Protein AF-A0A4Q6ANU7-F1 (afdb_monomer)

Foldseek 3Di:
DPDPDPPFQWDDKDFDADPVLRATQKIWTQGNQFGIKIKGFACDPCSVVSHGQKIKIKGQGPPPPDDPPPDPDDDDDDDDPPDDDPDPDGDIDMDMDGDDDDDPPPPDDPVVVDDDPDD

Structure (mmCIF, N/CA/C/O backbone):
data_AF-A0A4Q6ANU7-F1
#
_entry.id   AF-A0A4Q6ANU7-F1
#
loop_
_atom_site.group_PDB
_atom_site.id
_atom_site.type_symbol
_atom_site.label_atom_id
_atom_site.label_alt_id
_atom_site.label_comp_id
_atom_site.label_asym_id
_atom_site.label_entity_id
_atom_site.label_seq_id
_atom_site.pdbx_PDB_ins_code
_atom_site.Cartn_x
_atom_site.Cartn_y
_atom_site.Cartn_z
_atom_site.occupancy
_atom_site.B_iso_or_equiv
_atom_site.auth_seq_id
_atom_site.auth_comp_id
_atom_site.auth_asym_id
_atom_site.auth_atom_id
_atom_site.pdbx_PDB_model_num
ATOM 1 N N . MET A 1 1 ? -11.788 3.551 -10.953 1.00 37.16 1 MET A N 1
ATOM 2 C CA . MET A 1 1 ? -11.394 4.848 -11.535 1.00 37.16 1 MET A CA 1
ATOM 3 C C . MET A 1 1 ? -9.972 4.735 -12.038 1.00 37.16 1 MET A C 1
ATOM 5 O O . MET A 1 1 ? -9.112 4.304 -11.282 1.00 37.16 1 MET A O 1
ATOM 9 N N . ILE A 1 2 ? -9.755 5.076 -13.303 1.00 41.88 2 ILE A N 1
ATOM 10 C CA . ILE A 1 2 ? -8.430 5.353 -13.865 1.00 41.88 2 ILE A CA 1
AT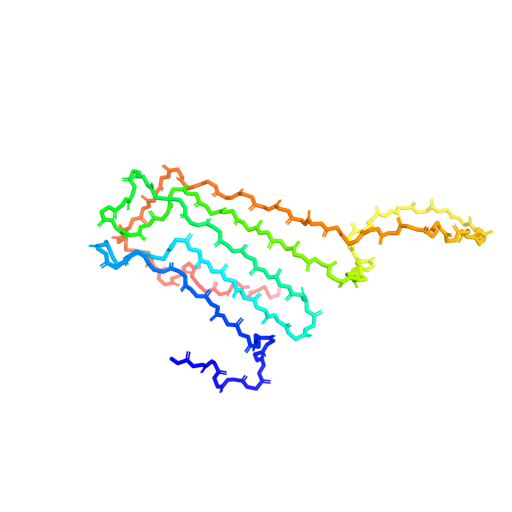OM 11 C C . ILE A 1 2 ? -8.196 6.860 -13.642 1.00 41.88 2 ILE A C 1
ATOM 13 O O . ILE A 1 2 ? -9.176 7.602 -13.714 1.00 41.88 2 ILE A O 1
ATOM 17 N N . PRO A 1 3 ? -6.989 7.340 -13.294 1.00 50.75 3 PRO A N 1
ATOM 18 C CA . PRO A 1 3 ? -6.786 8.765 -13.047 1.00 50.75 3 PRO A CA 1
ATOM 19 C C . PRO A 1 3 ? -7.005 9.569 -14.342 1.00 50.75 3 PRO A C 1
ATOM 21 O O . PRO A 1 3 ? -6.198 9.495 -15.261 1.00 50.75 3 PRO A O 1
ATOM 24 N N . GLU A 1 4 ? -8.089 10.345 -14.410 1.00 49.41 4 GLU A N 1
ATOM 25 C CA . GLU A 1 4 ? -8.423 11.269 -15.513 1.00 49.41 4 GLU A CA 1
ATOM 26 C C . GLU A 1 4 ? -7.793 12.658 -15.294 1.00 49.41 4 GLU A C 1
ATOM 28 O O . GLU A 1 4 ? -8.434 13.693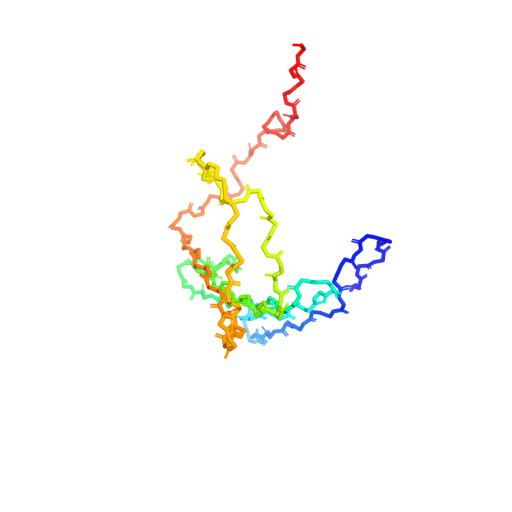 -15.442 1.00 49.41 4 GLU A O 1
ATOM 33 N N . GLY A 1 5 ? -6.528 12.694 -14.875 1.00 50.41 5 GLY A N 1
ATOM 34 C CA . GLY A 1 5 ? -5.761 13.934 -14.773 1.00 50.41 5 GLY A CA 1
ATOM 35 C C . GLY A 1 5 ? -4.707 13.980 -15.870 1.00 50.41 5 GLY A C 1
ATOM 36 O O . GLY A 1 5 ? -3.903 13.054 -15.964 1.00 50.41 5 GLY A O 1
ATOM 37 N N . GLU A 1 6 ? -4.648 15.068 -16.641 1.00 45.97 6 GLU A N 1
ATOM 38 C CA . GLU A 1 6 ? -3.646 15.321 -17.698 1.00 45.97 6 GLU A CA 1
ATOM 39 C C . GLU A 1 6 ? -2.167 15.280 -17.228 1.00 45.97 6 GLU A C 1
ATOM 41 O O . GLU A 1 6 ? -1.259 15.463 -18.030 1.00 45.97 6 GLU A O 1
ATOM 46 N N . GLY A 1 7 ? -1.892 14.986 -15.950 1.00 52.84 7 GLY A N 1
ATOM 47 C CA . GLY A 1 7 ? -0.552 14.790 -15.377 1.00 52.84 7 GLY A CA 1
ATOM 48 C C . GLY A 1 7 ? -0.260 13.374 -14.853 1.00 52.84 7 GLY A C 1
ATOM 49 O O . GLY A 1 7 ? 0.683 13.189 -14.088 1.00 52.84 7 GLY A O 1
ATOM 50 N N . SER A 1 8 ? -1.075 12.371 -15.191 1.00 62.22 8 SER A N 1
ATOM 51 C CA . SER A 1 8 ? -0.877 10.993 -14.725 1.00 62.22 8 SER A CA 1
ATOM 52 C C . SER A 1 8 ? 0.256 10.291 -15.493 1.00 62.22 8 SER A C 1
ATOM 54 O O . SER A 1 8 ? 0.030 9.732 -16.566 1.00 62.22 8 SER A O 1
ATOM 56 N N . ASP A 1 9 ? 1.465 10.242 -14.916 1.00 76.56 9 ASP A N 1
ATOM 57 C CA . ASP A 1 9 ? 2.576 9.386 -15.396 1.00 76.56 9 ASP A CA 1
ATOM 58 C C . ASP A 1 9 ? 2.227 7.883 -15.297 1.00 76.56 9 ASP A C 1
ATOM 60 O O . ASP A 1 9 ? 2.920 7.028 -15.834 1.00 76.56 9 ASP A O 1
ATOM 64 N N . ILE A 1 10 ? 1.122 7.515 -14.643 1.00 81.56 10 ILE A N 1
ATOM 65 C CA . ILE A 1 10 ? 0.686 6.123 -14.501 1.00 81.56 10 ILE A CA 1
ATOM 66 C C . ILE A 1 10 ? 0.010 5.637 -15.789 1.00 81.56 10 ILE A C 1
ATOM 68 O O . ILE A 1 10 ? -0.938 6.249 -16.280 1.00 81.56 10 ILE A O 1
ATOM 72 N N . VAL A 1 11 ? 0.470 4.492 -16.298 1.00 86.31 11 VAL A N 1
ATOM 73 C CA . VAL A 1 11 ? -0.099 3.798 -17.465 1.00 86.31 11 VAL A CA 1
ATOM 74 C C . VAL A 1 11 ? -1.027 2.66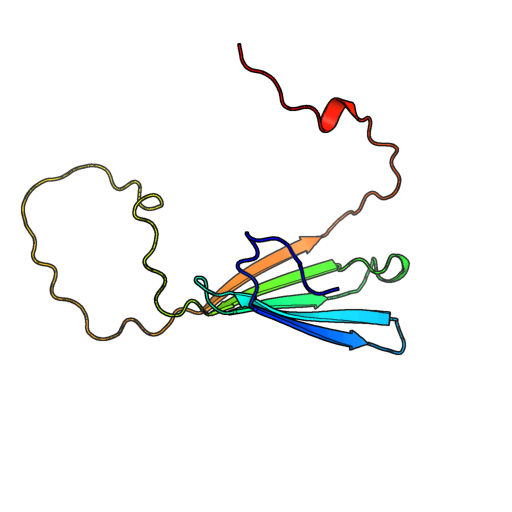4 -17.030 1.00 86.31 11 VAL A C 1
ATOM 76 O O . VAL A 1 11 ? -2.122 2.520 -17.567 1.00 86.31 11 VAL A O 1
ATOM 79 N N . LEU A 1 12 ? -0.598 1.845 -16.066 1.00 87.50 12 LEU A N 1
ATOM 80 C CA . LEU A 1 12 ? -1.358 0.691 -15.586 1.00 87.50 12 LEU A CA 1
ATOM 81 C C . LEU A 1 12 ? -1.021 0.405 -14.128 1.00 87.50 12 LEU A C 1
ATOM 83 O O . LEU A 1 12 ? 0.151 0.357 -13.769 1.00 87.50 12 LEU A O 1
ATOM 87 N N . THR A 1 13 ? -2.041 0.107 -13.327 1.00 90.19 13 THR A N 1
ATOM 88 C CA . THR A 1 13 ? -1.863 -0.483 -12.000 1.00 90.19 13 THR A CA 1
ATOM 89 C C . THR A 1 13 ? -2.603 -1.810 -11.923 1.00 90.19 13 THR A C 1
ATOM 91 O O . THR A 1 13 ? -3.813 -1.867 -12.134 1.00 90.19 13 THR A O 1
ATOM 94 N N . LYS A 1 14 ? -1.878 -2.881 -11.592 1.00 94.81 14 LYS A N 1
ATOM 95 C CA . LYS A 1 14 ? -2.456 -4.167 -11.189 1.00 94.81 14 LYS A CA 1
ATOM 96 C C . LYS A 1 14 ? -2.440 -4.266 -9.675 1.00 94.81 14 LYS A C 1
ATOM 98 O O . LYS A 1 14 ? -1.455 -3.886 -9.043 1.00 94.81 14 LYS A O 1
ATOM 103 N N . ILE A 1 15 ? -3.514 -4.800 -9.109 1.00 96.19 15 ILE A N 1
ATOM 104 C CA . ILE A 1 15 ? -3.656 -5.003 -7.670 1.00 96.19 15 ILE A CA 1
ATOM 105 C C . ILE A 1 15 ? -4.029 -6.465 -7.443 1.00 96.19 15 ILE A C 1
ATOM 107 O O . ILE A 1 15 ? -4.967 -6.966 -8.056 1.00 96.19 15 ILE A O 1
ATOM 111 N N . TRP A 1 16 ? -3.290 -7.141 -6.569 1.00 97.88 16 TRP A N 1
ATOM 112 C CA . TRP A 1 16 ? -3.610 -8.491 -6.119 1.00 97.88 16 TRP A CA 1
ATOM 113 C C . TRP A 1 16 ? -4.364 -8.381 -4.803 1.00 97.88 16 TRP A C 1
ATOM 115 O O . TRP A 1 16 ? -3.817 -7.863 -3.828 1.00 97.88 16 TRP A O 1
ATOM 125 N N . ILE A 1 17 ? -5.610 -8.848 -4.791 1.00 96.88 17 ILE A N 1
ATOM 126 C CA . ILE A 1 17 ? -6.502 -8.780 -3.635 1.00 96.88 17 ILE A CA 1
ATOM 127 C C . ILE A 1 17 ? -6.652 -10.176 -3.030 1.00 96.88 17 ILE A C 1
ATOM 129 O O . ILE A 1 17 ? -6.874 -11.149 -3.745 1.00 96.88 17 ILE A O 1
ATOM 133 N N . ASP A 1 18 ? -6.545 -10.268 -1.709 1.00 96.19 18 ASP A N 1
ATOM 134 C CA . ASP A 1 18 ? -7.087 -11.383 -0.943 1.00 96.19 18 ASP A CA 1
ATOM 135 C C . ASP A 1 18 ? -8.588 -11.156 -0.763 1.00 96.19 18 ASP A C 1
ATOM 137 O O . ASP A 1 18 ? -8.989 -10.289 0.010 1.00 96.19 18 ASP A O 1
ATOM 141 N N . GLU A 1 19 ? -9.415 -11.906 -1.485 1.00 95.25 19 GLU A N 1
ATOM 142 C CA . GLU A 1 19 ? -10.873 -11.728 -1.490 1.00 95.25 19 GLU A CA 1
ATOM 143 C C . GLU A 1 19 ? -11.530 -12.101 -0.158 1.00 95.25 19 GLU A C 1
ATOM 145 O O . GLU A 1 19 ? -12.552 -11.527 0.207 1.00 95.25 19 GLU A O 1
ATOM 150 N N . SER A 1 20 ? -10.927 -13.023 0.598 1.00 95.94 20 SER A N 1
ATOM 151 C CA . SER A 1 20 ? -11.473 -13.461 1.887 1.00 95.94 20 SER A CA 1
ATOM 152 C C . SER A 1 20 ? -11.339 -12.379 2.958 1.00 95.94 20 SER A C 1
ATOM 154 O O . SER A 1 20 ? -12.210 -12.229 3.812 1.00 95.94 20 SER A O 1
ATOM 156 N N . ARG A 1 21 ? -10.246 -11.610 2.900 1.00 94.31 21 ARG A N 1
ATOM 157 C CA . ARG A 1 21 ? -9.930 -10.542 3.860 1.00 94.31 21 ARG A CA 1
ATOM 158 C C . ARG A 1 21 ? -10.150 -9.138 3.296 1.00 94.31 21 ARG A C 1
ATOM 160 O O . ARG A 1 21 ? -10.053 -8.176 4.049 1.00 94.31 21 ARG A O 1
ATOM 167 N N . LEU A 1 22 ? -10.419 -9.026 1.995 1.00 94.50 22 LEU A N 1
ATOM 168 C CA . LEU A 1 22 ? -10.495 -7.779 1.227 1.00 94.50 22 LEU A CA 1
ATOM 169 C C . LEU A 1 22 ? -9.233 -6.905 1.364 1.00 94.50 22 LEU A C 1
ATOM 171 O O . LEU A 1 22 ? -9.315 -5.691 1.539 1.00 94.50 22 LEU A O 1
ATOM 175 N N . LEU A 1 23 ? -8.047 -7.521 1.284 1.00 96.12 23 LEU A N 1
ATOM 176 C CA . LEU A 1 23 ? -6.755 -6.838 1.456 1.00 96.12 23 LEU A CA 1
ATOM 177 C C . LEU A 1 23 ? -5.932 -6.823 0.173 1.00 96.12 23 LEU A C 1
ATOM 179 O O . LEU A 1 23 ? -5.801 -7.846 -0.493 1.00 96.12 23 LEU A O 1
ATOM 183 N N . ALA A 1 24 ? -5.293 -5.694 -0.132 1.00 96.00 24 ALA A N 1
ATOM 184 C CA . ALA A 1 24 ? -4.318 -5.615 -1.215 1.00 96.00 24 ALA A CA 1
ATOM 185 C C . ALA A 1 24 ? -2.979 -6.221 -0.781 1.00 96.00 24 ALA A C 1
ATOM 187 O O . ALA A 1 24 ? -2.298 -5.673 0.072 1.00 96.00 24 ALA A O 1
ATOM 188 N N . LEU A 1 25 ? -2.574 -7.334 -1.386 1.00 97.25 25 LEU A N 1
ATOM 189 C CA . LEU A 1 25 ? -1.311 -8.014 -1.078 1.00 97.25 25 LEU A CA 1
ATOM 190 C C . LEU A 1 25 ? -0.135 -7.449 -1.874 1.00 97.25 25 LEU A C 1
ATOM 192 O O . LEU A 1 25 ? 1.004 -7.446 -1.410 1.00 97.25 25 LEU A O 1
ATOM 196 N N . ARG A 1 26 ? -0.411 -6.987 -3.095 1.00 97.44 26 ARG A N 1
ATOM 197 C CA . ARG A 1 26 ? 0.594 -6.433 -3.997 1.00 97.44 26 ARG A CA 1
ATOM 198 C C . ARG A 1 26 ? -0.024 -5.396 -4.916 1.00 97.44 26 ARG A C 1
ATOM 200 O O . ARG A 1 26 ? -1.167 -5.551 -5.347 1.00 97.44 26 ARG A O 1
ATOM 207 N N . THR A 1 27 ? 0.767 -4.400 -5.285 1.00 94.38 27 THR A N 1
ATOM 208 C CA . THR A 1 27 ? 0.503 -3.533 -6.432 1.00 94.38 27 THR A CA 1
ATOM 209 C C . THR A 1 27 ? 1.671 -3.580 -7.414 1.00 94.38 27 THR A C 1
ATOM 211 O O . THR A 1 27 ? 2.826 -3.750 -7.029 1.00 94.38 27 THR A O 1
ATOM 214 N N . GLU A 1 28 ? 1.371 -3.469 -8.702 1.00 93.62 28 GLU A N 1
ATOM 215 C CA . GLU A 1 28 ? 2.347 -3.290 -9.778 1.00 93.62 28 GLU A CA 1
ATOM 216 C C . GLU A 1 28 ? 1.868 -2.108 -10.607 1.00 93.62 28 GLU A C 1
ATOM 218 O O . GLU A 1 28 ? 0.864 -2.212 -11.311 1.00 93.62 28 GLU A O 1
ATOM 223 N N . THR A 1 29 ? 2.565 -0.985 -10.483 1.00 90.00 29 THR A N 1
ATOM 224 C CA . THR A 1 29 ? 2.276 0.254 -11.195 1.00 90.00 29 THR A CA 1
ATOM 225 C C . THR A 1 29 ? 3.348 0.483 -12.248 1.00 90.00 29 THR A C 1
ATOM 227 O O . THR A 1 29 ? 4.522 0.663 -11.927 1.00 90.00 29 THR A O 1
ATOM 230 N N . THR A 1 30 ? 2.945 0.485 -13.511 1.00 87.00 30 THR A N 1
ATOM 231 C CA . THR A 1 30 ? 3.786 0.863 -14.644 1.00 87.00 30 THR A CA 1
ATOM 232 C C . THR A 1 30 ? 3.548 2.329 -14.960 1.00 87.00 30 THR A C 1
ATOM 234 O O . THR A 1 30 ? 2.401 2.742 -15.155 1.00 87.00 30 THR A O 1
ATOM 237 N N . THR A 1 31 ? 4.628 3.102 -15.019 1.00 84.31 31 THR A N 1
ATOM 238 C CA . THR A 1 31 ? 4.592 4.503 -15.430 1.00 84.31 31 THR A CA 1
ATOM 239 C C . THR A 1 31 ? 5.120 4.684 -16.848 1.00 84.31 31 THR A C 1
ATOM 241 O O . THR A 1 31 ? 5.655 3.751 -17.454 1.00 84.31 31 THR A O 1
ATOM 244 N N . ARG A 1 32 ? 4.908 5.872 -17.411 1.00 79.94 32 ARG A N 1
ATOM 245 C CA . ARG A 1 32 ? 5.236 6.195 -18.796 1.00 79.94 32 ARG A CA 1
ATOM 246 C C . ARG A 1 32 ? 6.739 6.421 -18.952 1.00 79.94 32 ARG A C 1
ATOM 248 O O . ARG A 1 32 ? 7.315 5.932 -19.920 1.00 79.94 32 ARG A O 1
ATOM 255 N N . GLU A 1 33 ? 7.367 7.084 -17.980 1.00 71.06 33 GLU A N 1
ATOM 256 C CA . GLU A 1 33 ? 8.786 7.470 -18.056 1.00 71.06 33 GLU A CA 1
ATOM 257 C C . GLU A 1 33 ? 9.704 6.757 -17.049 1.00 71.06 33 GLU A C 1
ATOM 259 O O . GLU A 1 33 ? 10.900 6.626 -17.297 1.00 71.06 33 GLU A O 1
ATOM 264 N N . ASN A 1 34 ? 9.170 6.253 -15.932 1.00 67.19 34 ASN A N 1
ATOM 265 C CA . ASN A 1 34 ? 9.977 5.854 -14.765 1.00 67.19 34 ASN A CA 1
ATOM 266 C C . ASN A 1 34 ? 10.004 4.337 -14.480 1.00 67.19 34 ASN A C 1
ATOM 268 O O . ASN A 1 34 ? 10.461 3.903 -13.421 1.00 67.19 34 ASN A O 1
ATOM 272 N N . GLY A 1 35 ? 9.551 3.514 -15.429 1.00 80.19 35 GLY A N 1
ATOM 273 C CA . GLY A 1 35 ? 9.597 2.054 -15.325 1.00 80.19 35 GLY A CA 1
ATOM 274 C C . GLY A 1 35 ? 8.421 1.448 -14.553 1.00 80.19 35 GLY A C 1
ATOM 275 O O . GLY A 1 35 ? 7.300 1.951 -14.584 1.00 80.19 35 GLY A O 1
ATOM 276 N N . THR A 1 36 ? 8.644 0.290 -13.924 1.00 85.44 36 THR A N 1
ATOM 277 C CA . THR A 1 36 ? 7.603 -0.415 -13.153 1.00 85.44 36 THR A CA 1
ATOM 278 C C . THR A 1 36 ? 7.974 -0.478 -11.680 1.00 85.44 36 THR A C 1
ATOM 280 O O . THR A 1 36 ? 9.043 -0.965 -11.308 1.00 85.44 36 THR A O 1
ATOM 283 N N . ILE A 1 37 ? 7.048 -0.012 -10.847 1.00 88.56 37 ILE A N 1
ATOM 284 C CA . ILE A 1 37 ? 7.137 -0.015 -9.393 1.00 88.56 37 ILE A CA 1
ATOM 285 C C . ILE A 1 37 ? 6.218 -1.117 -8.874 1.00 88.56 37 ILE A C 1
ATOM 287 O O . ILE A 1 37 ? 5.030 -1.153 -9.188 1.00 88.56 37 ILE A O 1
ATOM 291 N N . LYS A 1 38 ? 6.756 -2.014 -8.055 1.00 93.25 38 LYS A N 1
ATOM 292 C CA . LYS A 1 38 ? 5.989 -3.032 -7.332 1.00 93.25 38 LYS A CA 1
ATOM 293 C C . LYS A 1 38 ? 5.976 -2.682 -5.860 1.00 93.25 38 LYS A C 1
ATOM 295 O O . LYS A 1 38 ? 7.022 -2.313 -5.339 1.00 93.25 38 LYS A O 1
ATOM 300 N N . ALA A 1 39 ? 4.838 -2.819 -5.196 1.00 94.88 39 ALA A N 1
ATOM 301 C CA . ALA A 1 39 ? 4.749 -2.731 -3.746 1.00 94.88 39 ALA A CA 1
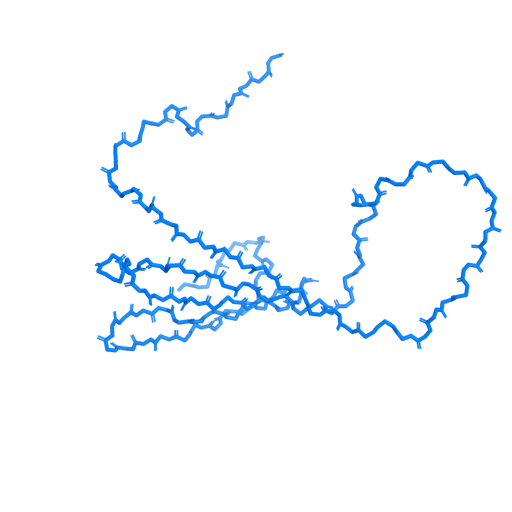ATOM 302 C C . ALA A 1 39 ? 4.153 -4.026 -3.199 1.00 94.88 39 ALA A C 1
ATOM 304 O O . ALA A 1 39 ? 3.057 -4.415 -3.591 1.00 94.88 39 ALA A O 1
ATOM 305 N N . ASP A 1 40 ? 4.870 -4.688 -2.300 1.00 97.56 40 ASP A N 1
ATOM 306 C CA . ASP A 1 40 ? 4.400 -5.852 -1.552 1.00 97.56 40 ASP A CA 1
ATOM 307 C C . ASP A 1 40 ? 3.947 -5.414 -0.162 1.00 97.56 40 ASP A C 1
ATOM 309 O O . ASP A 1 40 ? 4.719 -4.786 0.565 1.00 97.56 40 ASP A O 1
ATOM 313 N N . LEU A 1 41 ? 2.711 -5.747 0.209 1.00 97.81 41 LEU A N 1
ATOM 314 C CA . LEU A 1 41 ? 2.104 -5.370 1.481 1.00 97.81 41 LEU A CA 1
ATOM 315 C C . LEU A 1 41 ? 2.024 -6.595 2.388 1.00 97.81 41 LEU A C 1
ATOM 317 O O . LEU A 1 41 ? 1.357 -7.586 2.085 1.00 97.81 41 LEU A O 1
ATOM 321 N N . LYS A 1 42 ? 2.700 -6.522 3.533 1.00 97.88 42 LYS A N 1
ATOM 322 C CA . LYS A 1 42 ? 2.673 -7.567 4.553 1.00 97.88 42 LYS A CA 1
ATOM 323 C C . LYS A 1 42 ? 1.834 -7.108 5.732 1.00 97.88 42 LYS A C 1
ATOM 325 O O . LYS A 1 42 ? 2.114 -6.076 6.334 1.00 97.88 42 LYS A O 1
ATOM 330 N N . TYR A 1 43 ? 0.854 -7.924 6.094 1.00 97.56 43 TYR A N 1
ATOM 331 C CA . TYR A 1 43 ? -0.059 -7.676 7.205 1.00 97.56 43 TYR A CA 1
ATOM 332 C C . TYR A 1 43 ? 0.245 -8.599 8.385 1.00 97.56 43 TYR A C 1
ATOM 334 O O . TYR A 1 43 ? 0.620 -9.757 8.197 1.00 97.56 43 TYR A O 1
ATOM 342 N N . GLY A 1 44 ? 0.059 -8.086 9.598 1.00 95.62 44 GLY A N 1
ATOM 343 C CA . GLY A 1 44 ? 0.251 -8.807 10.849 1.00 95.62 44 GLY A CA 1
ATOM 344 C C . GLY A 1 44 ? -0.509 -8.136 11.989 1.00 95.62 44 GLY A C 1
ATOM 345 O O . GLY A 1 44 ? -1.716 -8.327 12.128 1.00 95.62 44 GLY A O 1
ATOM 346 N N . ARG A 1 45 ? 0.189 -7.342 12.809 1.00 95.81 45 ARG A N 1
ATOM 347 C CA . ARG A 1 45 ? -0.357 -6.748 14.042 1.00 95.81 45 ARG A CA 1
ATOM 348 C C . ARG A 1 45 ? -1.512 -5.787 13.775 1.00 95.81 45 ARG A C 1
ATOM 350 O O . ARG A 1 45 ? -2.386 -5.640 14.623 1.00 95.81 45 ARG A O 1
ATOM 357 N N . PHE A 1 46 ? -1.525 -5.138 12.612 1.00 94.94 46 PHE A N 1
ATOM 358 C CA . PHE A 1 46 ? -2.517 -4.112 12.276 1.00 94.94 46 PHE A CA 1
ATOM 359 C C . PHE A 1 46 ? -3.593 -4.591 11.291 1.00 94.94 46 PHE A C 1
ATOM 361 O O . PHE A 1 46 ? -4.326 -3.778 10.726 1.00 94.94 46 PHE A O 1
ATOM 368 N N . LEU A 1 47 ? -3.736 -5.913 11.129 1.00 94.25 47 LEU A N 1
ATOM 369 C CA . LEU A 1 47 ? -4.685 -6.542 10.205 1.00 94.25 47 LEU A CA 1
ATOM 370 C C . LEU A 1 47 ? -6.133 -6.077 10.414 1.00 94.25 47 LEU A C 1
ATOM 372 O O . LEU A 1 47 ? -6.835 -5.834 9.440 1.00 94.25 47 LEU A O 1
ATOM 376 N N . GLN A 1 48 ? -6.560 -5.905 11.670 1.00 93.88 48 GLN A N 1
ATOM 377 C CA . GLN A 1 48 ? -7.920 -5.460 12.013 1.00 93.88 48 GLN A CA 1
ATOM 378 C C . GLN A 1 48 ? -8.280 -4.079 11.440 1.00 93.88 48 GLN A C 1
ATOM 380 O O . GLN A 1 48 ? -9.454 -3.758 11.302 1.00 93.88 48 GLN A O 1
ATOM 385 N N . TYR A 1 49 ? -7.271 -3.271 11.102 1.00 94.06 49 TYR A N 1
ATOM 386 C CA . TYR A 1 49 ? -7.435 -1.956 10.486 1.00 94.06 49 TYR A CA 1
ATOM 387 C C . TYR A 1 49 ? -7.122 -1.967 8.984 1.00 94.06 49 TYR A C 1
ATOM 389 O O . TYR A 1 49 ? -7.060 -0.903 8.376 1.00 94.06 49 TYR A O 1
ATOM 397 N N . ALA A 1 50 ? -6.876 -3.143 8.392 1.00 94.94 50 ALA A N 1
ATOM 398 C CA . ALA A 1 50 ? -6.383 -3.294 7.024 1.00 94.94 50 ALA A CA 1
ATOM 399 C C . ALA A 1 50 ? -5.096 -2.485 6.745 1.00 94.94 50 ALA A C 1
ATOM 401 O O . ALA A 1 50 ? -4.851 -2.053 5.617 1.00 94.94 50 ALA A O 1
ATOM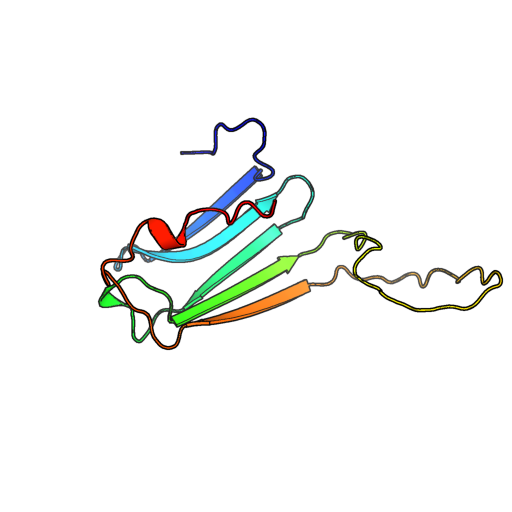 402 N N . LEU A 1 51 ? -4.250 -2.294 7.767 1.00 95.94 51 LEU A N 1
ATOM 403 C CA . LEU A 1 51 ? -2.984 -1.567 7.656 1.00 95.94 51 LEU A CA 1
ATOM 404 C C . LEU A 1 51 ? -1.803 -2.550 7.585 1.00 95.94 51 LEU A C 1
ATOM 406 O O . LEU A 1 51 ? -1.748 -3.488 8.386 1.00 95.94 51 LEU A O 1
ATOM 410 N N . PRO A 1 52 ? -0.854 -2.365 6.650 1.00 97.19 52 PRO A N 1
ATOM 411 C CA . PRO A 1 52 ? 0.306 -3.238 6.532 1.00 97.19 52 PRO A CA 1
ATOM 412 C C . PRO A 1 52 ? 1.320 -2.971 7.650 1.00 97.19 52 PRO A C 1
ATOM 414 O O . PRO A 1 52 ? 1.632 -1.836 7.982 1.00 97.19 52 PRO A O 1
ATOM 417 N N . ASP A 1 53 ? 1.919 -4.024 8.191 1.00 97.38 53 ASP A N 1
ATOM 418 C CA . ASP A 1 53 ? 3.077 -3.919 9.081 1.00 97.38 53 ASP A CA 1
ATOM 419 C C . ASP A 1 53 ? 4.347 -3.555 8.301 1.00 97.38 53 ASP A C 1
ATOM 421 O O . ASP A 1 53 ? 5.267 -2.948 8.847 1.00 97.38 53 ASP A O 1
ATOM 425 N N . GLN A 1 54 ? 4.412 -3.931 7.023 1.00 97.75 54 GLN A N 1
ATOM 426 C CA . GLN A 1 54 ? 5.555 -3.662 6.162 1.00 97.75 54 GLN A CA 1
ATOM 427 C C . GLN A 1 54 ? 5.106 -3.471 4.715 1.00 97.75 54 GLN A C 1
ATOM 429 O O . GLN A 1 54 ? 4.257 -4.212 4.218 1.00 97.75 54 GLN A O 1
ATOM 434 N N . VAL A 1 55 ? 5.737 -2.520 4.030 1.00 96.44 55 VAL A N 1
ATOM 435 C CA . VAL A 1 55 ? 5.627 -2.354 2.580 1.00 96.44 55 VAL A CA 1
ATOM 436 C C . VAL A 1 55 ? 7.015 -2.453 1.960 1.00 96.44 55 VAL A C 1
ATOM 438 O O . VAL A 1 55 ? 7.934 -1.745 2.371 1.00 96.44 55 VAL A O 1
ATOM 441 N N . THR A 1 56 ? 7.176 -3.331 0.973 1.00 95.12 56 THR A N 1
ATOM 442 C CA . THR A 1 56 ? 8.418 -3.468 0.206 1.00 95.12 56 THR A CA 1
ATOM 443 C C . THR A 1 56 ? 8.196 -2.961 -1.211 1.00 95.12 56 THR A C 1
ATOM 445 O O . THR A 1 56 ? 7.515 -3.602 -2.007 1.00 95.12 56 THR A O 1
ATOM 448 N N . PHE A 1 57 ? 8.790 -1.816 -1.533 1.00 92.56 57 PHE A N 1
ATOM 449 C CA . PHE A 1 57 ? 8.832 -1.276 -2.882 1.00 92.56 57 PHE A CA 1
ATOM 450 C C . PHE A 1 57 ? 9.999 -1.870 -3.655 1.00 92.56 57 PHE A C 1
ATOM 452 O O . PHE A 1 57 ? 11.121 -1.933 -3.162 1.00 92.56 57 PHE A O 1
ATOM 459 N N . THR A 1 58 ? 9.743 -2.263 -4.889 1.00 91.19 58 THR A N 1
ATOM 460 C CA . TH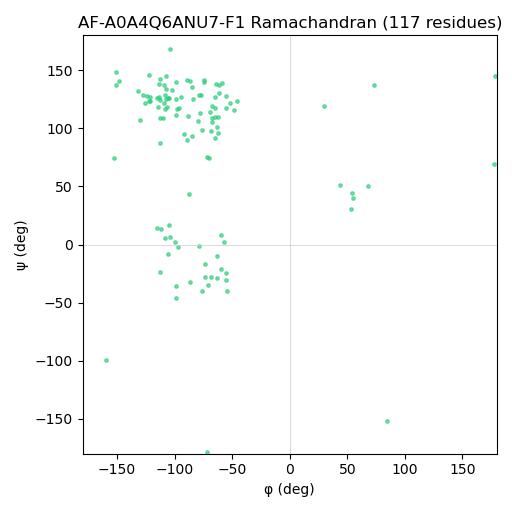R A 1 58 ? 10.735 -2.728 -5.846 1.00 91.19 58 THR A CA 1
ATOM 461 C C . THR A 1 58 ? 10.591 -1.901 -7.109 1.00 91.19 58 THR A C 1
ATOM 463 O O . THR A 1 58 ? 9.527 -1.904 -7.723 1.00 91.19 58 THR A O 1
ATOM 466 N N . VAL A 1 59 ? 11.657 -1.229 -7.521 1.00 85.00 59 VAL A N 1
ATOM 467 C CA . VAL A 1 59 ? 11.692 -0.442 -8.753 1.00 85.00 59 VAL A CA 1
ATOM 468 C C . VAL A 1 59 ? 12.581 -1.159 -9.757 1.00 85.00 59 VAL A C 1
ATOM 470 O O . VAL A 1 59 ? 13.755 -1.418 -9.486 1.00 85.00 59 VAL A O 1
ATOM 473 N N . ASP A 1 60 ? 12.008 -1.495 -10.908 1.00 73.38 60 ASP A N 1
ATOM 474 C CA . ASP A 1 60 ? 12.763 -1.942 -12.074 1.00 73.38 60 ASP A CA 1
ATOM 475 C C . ASP A 1 60 ? 13.069 -0.717 -12.937 1.00 73.38 60 ASP A C 1
ATOM 477 O O . ASP A 1 60 ? 12.216 -0.238 -13.694 1.00 73.38 60 ASP A O 1
ATOM 481 N N . VAL A 1 61 ? 14.261 -0.150 -12.745 1.00 62.50 61 VAL A N 1
ATOM 482 C CA . VAL A 1 61 ? 14.688 1.023 -13.500 1.00 62.50 61 VAL A CA 1
ATOM 483 C C . VAL A 1 61 ? 15.286 0.572 -14.825 1.00 62.50 61 VAL A C 1
ATOM 485 O O . VAL A 1 61 ? 16.479 0.287 -14.945 1.00 62.50 61 VAL A O 1
ATOM 488 N N . LYS A 1 62 ? 14.436 0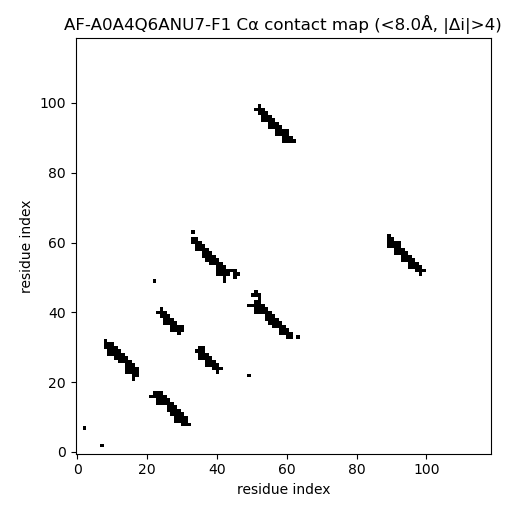.528 -15.854 1.00 57.28 62 LYS A N 1
ATOM 489 C CA . LYS A 1 62 ? 14.902 0.573 -17.242 1.00 57.28 62 LYS A CA 1
ATOM 490 C C . LYS A 1 62 ? 15.607 1.911 -17.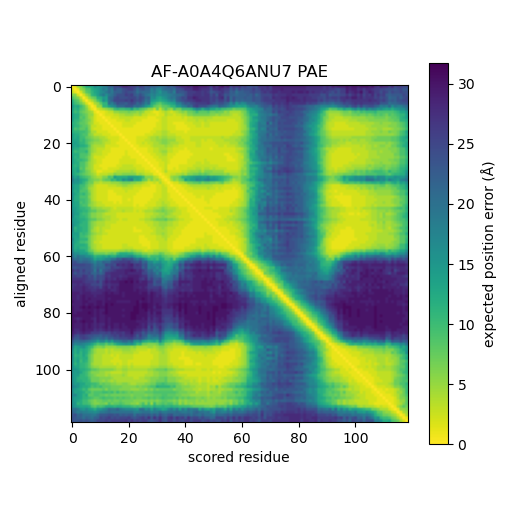449 1.00 57.28 62 LYS A C 1
ATOM 492 O O . LYS A 1 62 ? 14.960 2.946 -17.416 1.00 57.28 62 LYS A O 1
ATOM 497 N N . GLU A 1 63 ? 16.929 1.867 -17.608 1.00 49.34 63 GLU A N 1
ATOM 498 C CA . GLU A 1 63 ? 17.775 3.008 -17.991 1.00 49.34 63 GLU A CA 1
ATOM 499 C C . GLU A 1 63 ? 17.453 4.323 -17.264 1.00 49.34 63 GLU A C 1
ATOM 501 O O . GLU A 1 63 ? 17.296 5.376 -17.882 1.00 49.34 63 GLU A O 1
ATOM 506 N N . PHE A 1 64 ? 17.386 4.291 -15.931 1.00 46.94 64 PHE A N 1
ATOM 507 C CA . PHE A 1 64 ? 17.327 5.530 -15.159 1.00 46.94 64 PHE A CA 1
ATOM 508 C C . PHE A 1 64 ? 18.621 6.302 -15.385 1.00 46.94 64 PHE A C 1
ATOM 510 O O . PHE A 1 64 ? 19.663 5.999 -14.797 1.00 46.94 64 PHE A O 1
ATOM 517 N N . LYS A 1 65 ? 18.568 7.314 -16.253 1.00 47.81 65 LYS A N 1
ATOM 518 C CA . LYS A 1 65 ? 19.545 8.396 -16.231 1.00 47.81 65 LYS A CA 1
ATOM 519 C C . LYS A 1 65 ? 19.375 9.062 -14.877 1.00 47.81 65 LYS A C 1
ATOM 521 O O . LYS A 1 65 ? 18.478 9.879 -14.704 1.00 47.81 65 LYS A O 1
ATOM 526 N N . MET A 1 66 ? 20.203 8.654 -13.915 1.00 43.41 66 MET A N 1
ATOM 527 C CA . MET A 1 66 ? 20.260 9.282 -12.601 1.00 43.41 66 MET A CA 1
ATOM 528 C C . MET A 1 66 ? 20.280 10.804 -12.808 1.00 43.41 66 MET A C 1
ATOM 530 O O . MET A 1 66 ? 21.145 11.291 -13.550 1.00 43.41 66 MET A O 1
ATOM 534 N N . PRO A 1 67 ? 19.335 11.567 -12.228 1.00 39.69 67 PRO A N 1
ATOM 535 C CA . PRO A 1 67 ? 19.408 13.015 -12.261 1.00 39.69 67 PRO A CA 1
ATOM 536 C C . PRO A 1 67 ? 20.763 13.402 -11.682 1.00 39.69 67 PRO A C 1
ATOM 538 O O . PRO A 1 67 ? 21.114 12.961 -10.587 1.00 39.69 67 PRO A O 1
ATOM 541 N N . LYS A 1 68 ? 21.530 14.223 -12.401 1.00 48.94 68 LYS A N 1
ATOM 542 C CA . LYS A 1 68 ? 22.877 14.676 -12.005 1.00 48.94 68 LYS A CA 1
ATOM 543 C C . LYS A 1 68 ? 22.928 15.443 -10.662 1.00 48.94 68 LYS A C 1
ATOM 545 O O . LYS A 1 68 ? 23.953 16.019 -10.337 1.00 48.94 68 LYS A O 1
ATOM 550 N N . GLY A 1 69 ? 21.833 15.491 -9.902 1.00 50.81 69 GLY A N 1
ATOM 551 C CA . GLY A 1 69 ? 21.695 16.214 -8.639 1.00 50.81 69 GLY A CA 1
ATOM 552 C C . GLY A 1 69 ? 21.826 15.366 -7.370 1.00 50.81 69 GLY A C 1
ATOM 553 O O . GLY A 1 69 ? 21.663 15.922 -6.292 1.00 50.81 69 GLY A O 1
ATOM 554 N N . VAL A 1 70 ? 22.091 14.053 -7.458 1.00 48.03 70 VAL A N 1
ATOM 555 C CA . VAL A 1 70 ? 22.278 13.180 -6.267 1.00 48.03 70 VAL A CA 1
ATOM 556 C C . VAL A 1 70 ? 23.745 12.753 -6.065 1.00 48.03 70 VAL A C 1
ATOM 558 O O . VAL A 1 70 ? 24.063 12.009 -5.146 1.00 48.03 70 VAL A O 1
ATOM 561 N N . THR A 1 71 ? 24.672 13.274 -6.870 1.00 46.28 71 THR A N 1
ATOM 562 C CA . THR A 1 71 ? 26.121 13.170 -6.633 1.00 46.28 71 THR A CA 1
ATOM 563 C C . THR A 1 71 ? 26.659 14.567 -6.333 1.00 46.28 71 THR A C 1
ATOM 565 O O . THR A 1 71 ? 27.049 15.301 -7.239 1.00 46.28 71 THR A O 1
ATOM 568 N N . MET A 1 72 ? 26.616 14.970 -5.063 1.00 48.56 72 MET A N 1
ATOM 569 C CA . MET A 1 72 ? 27.439 16.071 -4.554 1.00 48.56 72 MET A CA 1
ATOM 570 C C . MET A 1 72 ? 28.889 15.573 -4.483 1.00 48.56 72 MET A C 1
ATOM 572 O O . MET A 1 72 ? 29.371 15.244 -3.405 1.00 48.56 72 MET A O 1
ATOM 576 N N . ASP A 1 73 ? 29.560 15.475 -5.630 1.00 41.91 73 ASP A N 1
ATOM 577 C CA . ASP A 1 73 ? 31.011 15.294 -5.671 1.00 41.91 73 ASP A CA 1
ATOM 578 C C . ASP A 1 73 ? 31.654 16.661 -5.921 1.00 41.91 73 ASP A C 1
ATOM 580 O O . ASP A 1 73 ? 31.482 17.285 -6.969 1.00 41.91 73 ASP A O 1
ATOM 584 N N . TYR A 1 74 ? 32.334 17.136 -4.880 1.00 36.19 74 TYR A N 1
ATOM 585 C CA . TYR A 1 74 ? 33.201 18.306 -4.868 1.00 36.19 74 TYR A CA 1
ATOM 586 C C . TYR A 1 74 ? 34.416 18.102 -5.796 1.00 36.19 74 TYR A C 1
ATOM 588 O O . TYR A 1 74 ? 35.009 17.028 -5.800 1.00 36.19 74 TYR A O 1
ATOM 596 N N . ASP A 1 75 ? 34.758 19.163 -6.536 1.00 42.22 75 ASP A N 1
ATOM 597 C CA . ASP A 1 75 ? 36.040 19.528 -7.169 1.00 42.22 75 ASP A CA 1
ATOM 598 C C . ASP A 1 75 ? 37.023 18.434 -7.638 1.00 42.22 75 ASP A C 1
ATOM 600 O O . ASP A 1 75 ? 37.660 17.758 -6.837 1.00 42.22 75 ASP A O 1
ATOM 604 N N . ALA A 1 76 ? 37.317 18.418 -8.944 1.00 33.38 76 ALA A N 1
ATOM 605 C CA . ALA A 1 76 ? 38.663 18.675 -9.488 1.00 33.38 76 ALA A CA 1
ATOM 606 C C . ALA A 1 76 ? 38.654 18.542 -11.021 1.00 33.38 76 ALA A C 1
ATOM 608 O O . ALA A 1 76 ? 37.908 17.752 -11.595 1.00 33.38 76 ALA A O 1
ATOM 609 N N . GLY A 1 77 ? 39.459 19.372 -11.682 1.00 35.78 77 GLY A N 1
ATOM 610 C CA . GLY A 1 77 ? 39.453 19.563 -13.126 1.00 35.78 77 GLY A CA 1
ATOM 611 C C . GLY A 1 77 ? 40.008 18.418 -13.980 1.00 35.78 77 GLY A C 1
ATOM 612 O O . GLY A 1 77 ? 40.472 17.388 -13.507 1.00 35.78 77 GLY A O 1
ATOM 613 N N . GLU A 1 78 ? 39.984 18.725 -15.275 1.00 37.88 78 GLU A N 1
ATOM 614 C CA . GLU A 1 78 ? 40.603 18.036 -16.409 1.00 37.88 78 GLU A CA 1
ATOM 615 C C . GLU A 1 78 ? 39.994 16.713 -16.898 1.00 37.88 78 GLU A C 1
ATOM 617 O O . GLU A 1 78 ? 39.543 15.826 -16.180 1.00 37.88 78 GLU A O 1
ATOM 622 N N . ALA A 1 79 ? 39.932 16.647 -18.226 1.00 45.34 79 ALA A N 1
ATOM 623 C CA . ALA A 1 79 ? 39.184 15.694 -19.013 1.00 45.34 79 ALA A CA 1
ATOM 624 C C . ALA A 1 79 ? 39.697 14.256 -18.849 1.00 45.34 79 ALA A C 1
ATOM 626 O O . ALA A 1 79 ? 40.779 13.911 -19.317 1.00 45.34 79 ALA A O 1
ATOM 627 N N . ALA A 1 80 ? 38.845 13.378 -18.323 1.00 33.19 80 ALA A N 1
ATOM 628 C CA . ALA A 1 80 ? 38.954 11.945 -18.543 1.00 33.19 80 ALA A CA 1
ATOM 629 C C . ALA A 1 80 ? 37.761 11.487 -19.387 1.00 33.19 80 ALA A C 1
ATOM 631 O O . ALA A 1 80 ? 36.619 11.443 -18.928 1.00 33.19 80 ALA A O 1
ATOM 632 N N . VAL A 1 81 ? 38.023 11.130 -20.646 1.00 45.56 81 VAL A N 1
ATOM 633 C CA . VAL A 1 81 ? 37.092 10.346 -21.462 1.00 45.56 81 VAL A CA 1
ATOM 634 C C . VAL A 1 81 ? 36.971 8.975 -20.795 1.00 45.56 81 VAL A C 1
ATOM 636 O O . VAL A 1 81 ? 37.772 8.071 -21.036 1.00 45.56 81 VAL A O 1
ATOM 639 N N . VAL A 1 82 ? 35.996 8.830 -19.897 1.00 39.69 82 VAL A N 1
ATOM 640 C CA . VAL A 1 82 ? 35.714 7.561 -19.227 1.00 39.69 82 VAL A CA 1
ATOM 641 C C . VAL A 1 82 ? 35.177 6.594 -20.279 1.00 39.69 82 VAL A C 1
ATOM 643 O O . VAL A 1 82 ? 34.063 6.743 -20.789 1.00 39.69 82 VAL A O 1
ATOM 646 N N . LYS A 1 83 ? 35.998 5.599 -20.630 1.00 40.00 83 LYS A N 1
ATOM 647 C CA . LYS A 1 83 ? 35.596 4.426 -21.411 1.00 40.00 83 LYS A CA 1
ATOM 648 C C . LYS A 1 83 ? 34.321 3.854 -20.785 1.00 40.00 83 LYS A C 1
ATOM 650 O O . LYS A 1 83 ? 34.353 3.412 -19.641 1.00 40.00 83 LYS A O 1
ATOM 655 N N . LYS A 1 84 ? 33.206 3.875 -21.524 1.00 40.28 84 LYS A N 1
ATOM 656 C CA . LYS A 1 84 ? 31.944 3.247 -21.106 1.00 40.28 84 LYS A CA 1
ATOM 657 C C . LYS A 1 84 ? 32.206 1.764 -20.803 1.00 40.28 84 LYS A C 1
ATOM 659 O O . LYS A 1 84 ? 32.558 1.041 -21.738 1.00 40.28 84 LYS A O 1
ATOM 664 N N . PRO A 1 85 ? 32.012 1.271 -19.567 1.00 38.19 85 PRO A N 1
ATOM 665 C CA . PRO A 1 85 ? 31.930 -0.161 -19.357 1.00 38.19 85 PRO A CA 1
ATOM 666 C C . PRO A 1 85 ? 30.618 -0.644 -19.982 1.00 38.19 85 PRO A C 1
ATOM 668 O O . PRO A 1 85 ? 29.521 -0.265 -19.566 1.00 38.19 85 PRO A O 1
ATOM 671 N N . ALA A 1 86 ? 30.739 -1.457 -21.026 1.00 47.47 86 ALA A N 1
ATOM 672 C CA . ALA A 1 86 ? 29.636 -2.153 -21.664 1.00 47.47 86 ALA A CA 1
ATOM 673 C C . ALA A 1 86 ? 29.107 -3.260 -20.738 1.00 47.47 86 ALA A C 1
ATOM 675 O O . ALA A 1 86 ? 29.408 -4.415 -20.974 1.00 47.47 86 ALA A O 1
ATOM 676 N N . THR A 1 87 ? 28.377 -2.904 -19.673 1.00 42.78 87 THR A N 1
ATOM 677 C CA . THR A 1 87 ? 27.479 -3.780 -18.883 1.00 42.78 87 THR A CA 1
ATOM 678 C C . THR A 1 87 ? 26.881 -2.991 -17.707 1.00 42.78 87 THR A C 1
ATOM 680 O O . THR A 1 87 ? 27.198 -3.254 -16.549 1.00 42.78 87 THR A O 1
ATOM 683 N N . GLN A 1 88 ? 26.001 -2.019 -17.954 1.00 47.75 88 GLN A N 1
ATOM 684 C CA . GLN A 1 88 ? 25.063 -1.595 -16.906 1.00 47.75 88 GLN A CA 1
ATOM 685 C C . GLN A 1 88 ? 23.824 -2.478 -17.036 1.00 47.75 88 GLN A C 1
ATOM 687 O O . GLN A 1 88 ? 22.925 -2.206 -17.825 1.00 47.75 88 GLN A O 1
ATOM 692 N N . LYS A 1 89 ? 23.828 -3.613 -16.325 1.00 49.12 89 LYS A N 1
ATOM 693 C CA . LYS A 1 89 ? 22.619 -4.431 -16.174 1.00 49.12 89 LYS A CA 1
ATOM 694 C C . LYS A 1 89 ? 21.539 -3.549 -15.525 1.00 49.12 89 LYS A C 1
ATOM 696 O O . LYS A 1 89 ? 21.889 -2.805 -14.607 1.00 49.12 89 LYS A O 1
ATOM 701 N N . PRO A 1 90 ? 20.271 -3.618 -15.964 1.00 55.41 90 PRO A N 1
ATOM 702 C CA . PRO A 1 90 ? 19.185 -2.886 -15.317 1.00 55.41 90 PRO A CA 1
ATOM 703 C C . PRO A 1 90 ? 19.195 -3.187 -13.813 1.00 55.41 90 PRO A C 1
ATOM 705 O O . PRO A 1 90 ? 19.199 -4.348 -13.396 1.00 55.41 90 PRO A O 1
ATOM 708 N N . GLY A 1 91 ? 19.318 -2.133 -13.007 1.00 64.56 91 GLY A N 1
ATOM 709 C CA . GLY A 1 91 ? 19.430 -2.237 -11.558 1.00 64.56 91 GLY A CA 1
ATOM 710 C C . GLY A 1 91 ? 18.045 -2.351 -10.938 1.00 64.56 91 GLY A C 1
ATOM 711 O O . GLY A 1 91 ? 17.191 -1.504 -11.161 1.00 64.56 91 GLY A O 1
ATOM 712 N N . LYS A 1 92 ? 17.805 -3.388 -10.140 1.00 78.31 92 LYS A N 1
ATOM 713 C CA . LYS A 1 92 ? 16.575 -3.508 -9.355 1.00 78.31 92 LYS A CA 1
ATOM 714 C C . LYS A 1 92 ? 16.784 -2.809 -8.011 1.00 78.31 92 LYS A C 1
ATOM 716 O O . LYS A 1 92 ? 17.563 -3.290 -7.192 1.00 78.31 92 LYS A O 1
ATOM 721 N N . GLY A 1 93 ? 16.109 -1.685 -7.781 1.00 84.75 93 GLY A N 1
ATOM 722 C CA . GLY A 1 93 ? 16.117 -0.979 -6.495 1.00 84.75 93 GLY A CA 1
ATOM 723 C C . GLY A 1 93 ? 15.052 -1.544 -5.558 1.00 84.75 93 GLY A C 1
ATOM 724 O O . GLY A 1 93 ? 13.960 -1.875 -6.011 1.00 84.75 93 GLY A O 1
ATOM 725 N N . THR A 1 94 ? 15.344 -1.682 -4.262 1.00 89.38 94 THR A N 1
ATOM 726 C CA . THR A 1 94 ? 14.360 -2.135 -3.261 1.00 89.38 94 THR A CA 1
ATOM 727 C C . THR A 1 94 ? 14.369 -1.210 -2.048 1.00 89.38 94 THR A C 1
ATOM 729 O O . THR A 1 94 ? 15.432 -0.913 -1.511 1.00 89.38 94 THR A O 1
ATOM 732 N N . VAL A 1 95 ? 13.189 -0.775 -1.605 1.00 90.25 95 VAL A N 1
ATOM 733 C CA . VAL A 1 95 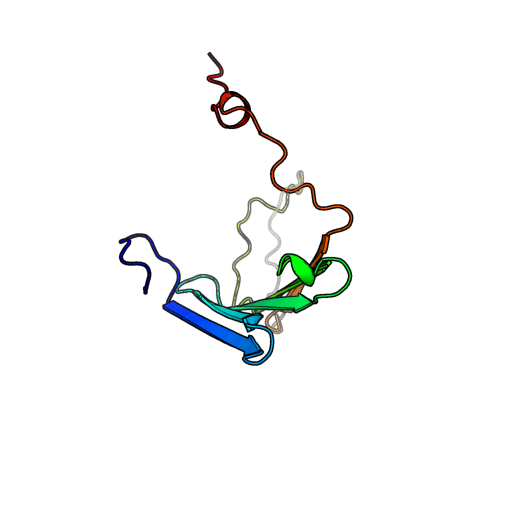? 12.980 0.021 -0.387 1.00 90.25 95 VAL A CA 1
ATOM 734 C C . VAL A 1 95 ? 11.992 -0.717 0.502 1.00 90.25 95 VAL A C 1
ATOM 736 O O . VAL A 1 95 ? 10.908 -1.078 0.055 1.00 90.25 95 VAL A O 1
ATOM 739 N N . GLN A 1 96 ? 12.342 -0.930 1.767 1.00 94.50 96 GLN A N 1
ATOM 740 C CA . GLN A 1 96 ? 11.455 -1.553 2.745 1.00 94.50 96 GLN A CA 1
ATOM 741 C C . GLN A 1 96 ? 11.079 -0.545 3.828 1.00 94.50 96 GLN A C 1
ATOM 743 O O . GLN A 1 96 ? 11.947 0.050 4.462 1.00 94.50 96 GLN A O 1
ATOM 748 N N . ILE A 1 97 ? 9.779 -0.394 4.060 1.00 93.44 97 ILE A N 1
ATOM 749 C CA . ILE A 1 97 ? 9.214 0.445 5.114 1.00 93.44 97 ILE A CA 1
ATOM 750 C C . ILE A 1 97 ? 8.544 -0.473 6.130 1.00 93.44 97 ILE A C 1
ATOM 752 O O . ILE A 1 97 ? 7.674 -1.260 5.765 1.00 93.44 97 ILE A O 1
ATOM 756 N N . ASN A 1 98 ? 8.944 -0.366 7.396 1.00 95.75 98 ASN A N 1
ATOM 757 C CA . ASN A 1 98 ? 8.325 -1.090 8.504 1.00 95.75 98 ASN A CA 1
ATOM 758 C C . ASN A 1 98 ? 7.511 -0.112 9.355 1.00 95.75 98 ASN A C 1
ATOM 760 O O . ASN A 1 98 ? 8.045 0.879 9.853 1.00 95.75 98 ASN A O 1
ATOM 764 N N . TYR A 1 99 ? 6.232 -0.411 9.550 1.00 95.31 99 TYR A N 1
ATOM 765 C CA . TYR A 1 99 ? 5.327 0.377 10.373 1.00 95.31 99 TYR A CA 1
ATOM 766 C C . TYR A 1 99 ? 5.219 -0.252 11.757 1.00 95.31 99 TYR A C 1
ATOM 768 O O . TYR A 1 99 ? 4.785 -1.392 11.925 1.00 95.31 99 TYR A O 1
ATOM 776 N N . LEU A 1 100 ? 5.664 0.485 12.774 1.00 94.38 100 LEU A N 1
ATOM 777 C CA . LEU A 1 100 ? 5.811 -0.062 14.123 1.00 94.38 100 LEU A CA 1
ATOM 778 C C . LEU A 1 100 ? 4.642 0.271 15.049 1.00 94.38 100 LEU A C 1
ATOM 780 O O . LEU A 1 100 ? 4.287 -0.587 15.857 1.00 94.38 100 LEU A O 1
ATOM 784 N N . SER A 1 101 ? 4.061 1.468 14.909 1.00 94.69 101 SER A N 1
ATOM 785 C CA . SER A 1 101 ? 3.117 2.042 15.877 1.00 94.69 101 SER A CA 1
ATOM 786 C C . SER A 1 101 ? 2.141 3.020 15.212 1.00 94.69 101 SER A C 1
ATOM 788 O O . SER A 1 101 ? 2.275 4.237 15.355 1.00 94.69 101 SER A O 1
ATOM 790 N N . TYR A 1 102 ? 1.159 2.507 14.467 1.00 94.69 102 TYR A N 1
ATOM 791 C CA . TYR A 1 102 ? 0.103 3.358 13.913 1.00 94.69 102 TYR A CA 1
ATOM 792 C C . TYR A 1 102 ? -0.694 4.051 15.021 1.00 94.69 102 TYR A C 1
ATOM 794 O O . TYR A 1 102 ? -1.077 3.428 16.011 1.00 94.69 102 TYR A O 1
ATOM 802 N N . LYS A 1 103 ? -0.990 5.336 14.819 1.00 93.88 103 LYS A N 1
ATOM 803 C CA . LYS A 1 103 ? -1.984 6.073 15.597 1.00 93.88 103 LYS A CA 1
ATOM 804 C C . LYS A 1 103 ? -3.123 6.456 14.659 1.00 93.88 103 LYS A C 1
ATOM 806 O O . LYS A 1 103 ? -2.894 7.155 13.677 1.00 93.88 103 LYS A O 1
ATOM 811 N N . VAL A 1 104 ? -4.324 5.963 14.941 1.00 91.75 104 VAL A N 1
ATOM 812 C CA . VAL A 1 104 ? -5.511 6.130 14.089 1.00 91.75 104 VAL A CA 1
ATOM 813 C C . VAL A 1 104 ? -6.522 7.008 14.825 1.00 91.75 104 VAL A C 1
ATOM 815 O O . VAL A 1 104 ? -6.649 6.898 16.041 1.00 91.75 104 VAL A O 1
ATOM 818 N N . ASN A 1 105 ? -7.223 7.884 14.100 1.00 92.44 105 ASN A N 1
ATOM 819 C CA . ASN A 1 105 ? -8.281 8.757 14.630 1.00 92.44 105 ASN A CA 1
ATOM 820 C C . ASN A 1 105 ? -7.856 9.636 15.824 1.00 92.44 105 ASN A C 1
ATOM 822 O O . ASN A 1 105 ? -8.624 9.847 16.756 1.00 92.44 105 ASN A O 1
ATOM 826 N N . THR A 1 106 ? -6.638 10.184 15.800 1.00 93.88 106 THR A N 1
ATOM 827 C CA . THR A 1 106 ? -6.106 10.993 16.914 1.00 93.88 106 THR A CA 1
ATOM 828 C C . THR A 1 106 ? -6.619 12.434 16.975 1.00 93.88 106 THR A C 1
ATOM 830 O O . THR A 1 106 ? -6.191 13.170 17.857 1.00 93.88 106 THR A O 1
ATOM 833 N N . GLY A 1 107 ? -7.468 12.873 16.038 1.00 93.25 107 GLY A N 1
ATOM 834 C CA . GLY A 1 107 ? -7.958 14.258 15.993 1.00 93.25 107 GLY A CA 1
ATOM 835 C C . GLY A 1 107 ? -6.864 15.275 15.653 1.00 93.25 107 GLY A C 1
ATOM 836 O O . GLY A 1 107 ? -6.667 16.245 16.381 1.00 93.25 107 GLY A O 1
ATOM 837 N N . LEU A 1 108 ? -6.108 15.031 14.576 1.00 93.62 108 LEU A N 1
ATOM 838 C CA . LEU A 1 108 ? -5.085 15.968 14.100 1.00 93.62 108 LEU A CA 1
ATOM 839 C C . LEU A 1 108 ? -5.731 17.308 13.709 1.00 93.62 108 LEU A C 1
ATOM 841 O O . LEU A 1 108 ? -6.704 17.324 12.964 1.00 93.62 108 LEU A O 1
ATOM 845 N N . SER A 1 109 ? -5.185 18.419 14.211 1.00 94.38 109 SER A N 1
ATOM 846 C CA . SER A 1 109 ? -5.656 19.772 13.883 1.00 94.38 109 SER A CA 1
ATOM 847 C C . SER A 1 109 ? -5.227 20.188 12.478 1.00 94.38 109 SER A C 1
ATOM 849 O O . SER A 1 109 ? -4.074 19.973 12.106 1.00 94.38 109 SER A O 1
ATOM 851 N N . ASP A 1 110 ? -6.101 20.891 11.754 1.00 92.75 110 ASP A N 1
ATOM 852 C CA . ASP A 1 110 ? -5.830 21.415 10.408 1.00 92.75 110 ASP A CA 1
ATOM 853 C C . ASP A 1 110 ? -4.585 22.306 10.333 1.00 92.75 110 ASP A C 1
ATOM 855 O O . ASP A 1 110 ? -3.945 22.419 9.286 1.00 92.75 110 ASP A O 1
ATOM 859 N N . ALA A 1 111 ? -4.200 22.913 11.458 1.00 93.00 111 ALA A N 1
ATOM 860 C CA . ALA A 1 111 ? -3.015 23.753 11.556 1.00 93.00 111 ALA A CA 1
ATOM 861 C C . ALA A 1 111 ? -1.728 23.035 11.105 1.00 93.00 111 ALA A C 1
ATOM 863 O O . ALA A 1 111 ? -0.832 23.686 10.572 1.00 93.00 111 ALA A O 1
ATOM 864 N N . ILE A 1 112 ? -1.631 21.708 11.264 1.00 91.50 112 ILE A N 1
ATOM 865 C CA . ILE A 1 112 ? -0.422 20.955 10.884 1.00 91.50 112 ILE A CA 1
ATOM 866 C C . ILE A 1 112 ? -0.254 20.801 9.366 1.00 91.50 112 ILE A C 1
ATOM 868 O O . ILE A 1 112 ? 0.836 20.464 8.910 1.00 91.50 112 ILE A O 1
ATOM 872 N N . PHE A 1 113 ? -1.317 21.024 8.588 1.00 90.62 113 PHE A N 1
ATOM 873 C CA . PHE A 1 113 ? -1.309 20.892 7.128 1.00 90.62 113 PHE A CA 1
ATOM 874 C C . PHE A 1 113 ? -1.113 22.235 6.414 1.00 90.62 113 PHE A C 1
ATOM 876 O O . PHE A 1 113 ? -1.039 22.286 5.187 1.00 90.62 113 PHE A O 1
ATOM 883 N N . GLN A 1 114 ? -1.020 23.336 7.162 1.00 91.94 114 GLN A N 1
ATOM 884 C CA . GLN A 1 114 ? -0.801 24.658 6.588 1.00 91.94 114 GLN A CA 1
ATOM 885 C C . GLN A 1 114 ? 0.668 24.822 6.181 1.00 91.94 114 GLN A C 1
ATOM 887 O O . GLN A 1 114 ? 1.582 24.612 6.980 1.00 91.94 114 GLN A O 1
ATOM 892 N N . GLN A 1 115 ? 0.915 25.240 4.937 1.00 85.62 115 GLN A N 1
ATOM 893 C CA . GLN A 1 115 ? 2.264 25.605 4.507 1.00 85.62 115 GLN A CA 1
ATOM 894 C C . GLN A 1 115 ? 2.741 26.836 5.278 1.00 85.62 115 GLN A C 1
ATOM 896 O O . GLN A 1 115 ? 2.090 27.885 5.282 1.00 85.62 115 GLN A O 1
ATOM 901 N N . LYS A 1 116 ? 3.918 26.728 5.897 1.00 75.75 116 LYS A N 1
ATOM 902 C CA . LYS A 1 116 ? 4.571 27.868 6.535 1.00 75.75 116 LYS A CA 1
ATOM 903 C C . LYS A 1 116 ? 4.995 28.836 5.429 1.00 75.75 116 LYS A C 1
ATOM 905 O O . LYS A 1 116 ? 5.939 28.563 4.695 1.00 75.75 116 LYS A O 1
ATOM 910 N N . LYS A 1 117 ? 4.278 29.952 5.276 1.00 69.31 117 LYS A N 1
ATOM 911 C CA . LYS A 1 117 ? 4.708 31.040 4.391 1.00 69.31 117 LYS A CA 1
ATOM 912 C C . LYS A 1 117 ? 5.955 31.674 5.003 1.00 69.31 117 LYS A C 1
ATOM 914 O O . LYS A 1 117 ? 5.849 32.472 5.931 1.00 69.31 117 LYS A O 1
ATOM 919 N N . THR A 1 118 ? 7.130 31.281 4.526 1.00 61.38 118 THR A N 1
ATOM 920 C CA . THR A 1 118 ? 8.370 32.011 4.799 1.00 61.38 118 THR A CA 1
ATOM 921 C C . THR A 1 118 ? 8.260 33.358 4.085 1.00 61.38 118 THR A C 1
ATOM 923 O O . THR A 1 118 ? 8.025 33.386 2.877 1.00 61.38 118 THR A O 1
ATOM 926 N N . ARG A 1 119 ? 8.316 34.452 4.848 1.00 49.91 119 ARG A N 1
ATOM 927 C CA . ARG A 1 119 ? 8.342 35.824 4.329 1.00 49.91 119 ARG A CA 1
ATOM 928 C C . ARG A 1 119 ? 9.777 36.249 4.062 1.00 49.91 119 ARG A C 1
ATOM 930 O O . ARG A 1 119 ? 10.648 35.802 4.841 1.00 49.91 119 ARG A O 1
#

Solvent-accessible surface area (backbone atoms only — not comparable to full-atom values): 7890 Å² total; per-residue (Å²): 136,76,83,91,48,102,80,59,56,66,73,45,73,49,73,45,65,43,79,92,77,72,39,70,43,32,38,40,38,32,36,76,82,75,31,40,41,32,38,40,42,40,69,56,93,39,46,96,74,76,38,54,33,29,41,39,37,37,37,44,33,70,80,68,76,70,66,84,80,79,67,91,73,79,86,82,84,81,91,71,89,73,78,77,76,93,73,81,69,73,53,75,47,76,50,78,47,76,56,88,77,91,81,76,90,79,74,82,62,73,74,80,75,56,81,82,81,81,128

Sequence (119 aa):
MIPEGEGSDIVLTKIWIDESRLLALRTETTTRENGTIKADLKYGRFLQYALPDQVTFTVDVKEFKMPKGVTMDYDAGEAAVVKKPATQKPGKGTVQINYLSYKVNTGLSDAIFQQKKTR

Radius of gyration: 20.61 Å; Cα contacts (8 Å, |Δi|>4): 146; chains: 1; bounding box: 52×49×39 Å

Mean predicted aligned error: 13.42 Å

pLDDT: mean 75.75, std 22.41, range [33.19, 97.88]

Secondary structure (DSSP, 8-state):
-----TT--EEEEEEEEETTTTEEEEEEEEESSS-EEEEEEE-STTGGGT--SEEEEEEEESS----TTS-------S-------S--PPEEEEEEEE------S----GGGGS-----

Nearest PDB structures (foldseek):
  4cw0-assembly1_A  TM=3.136E-01  e=5.838E+00  Aspergillus flavus
  6rgt-assembly1_A  TM=3.128E-01  e=8.360E+00  Aspergillus flavus